Protein AF-A0A523MXL0-F1 (afdb_monomer)

Sequence (61 aa):
GEALSGAKKEISYQVGQDSERIQVSIPPGIVSGKKLRLREKGSRHINGQRGDLILTVQIQS

Foldseek 3Di:
DPLAPWDWDWDWDDAPNDIDIDTDIGDRPDDAQDKDKAAQPHHQDPVRGRHIDIDGDHDDD

Radius of gyration: 13.34 Å; Cα contacts (8 Å, |Δi|>4): 100; chains: 1; bounding box: 26×17×41 Å

pLDDT: mean 86.31, std 12.04, range [49.72, 95.69]

Mean predicted aligned error: 5.2 Å

Nearest PDB structures (foldseek):
  3agy-assembly1_A  TM=7.106E-01  e=1.455E-01  Homo sapiens
  7jtk-assembly1_Z  TM=7.510E-01  e=2.354E-01  Chlamydomonas reinhardtii
  7zhs-assembly1_A  TM=7.283E-01  e=1.370E-01  Saccharomyces cerevisiae S288C
  7zhs-assembly1_H  TM=8.215E-01  e=4.047E-01  Saccharomyces cerevisiae S288C
  1nlt-assembly1_A  TM=5.992E-01  e=8.852E-01  Saccharomyces cerevisiae

Structure (mmCIF, N/CA/C/O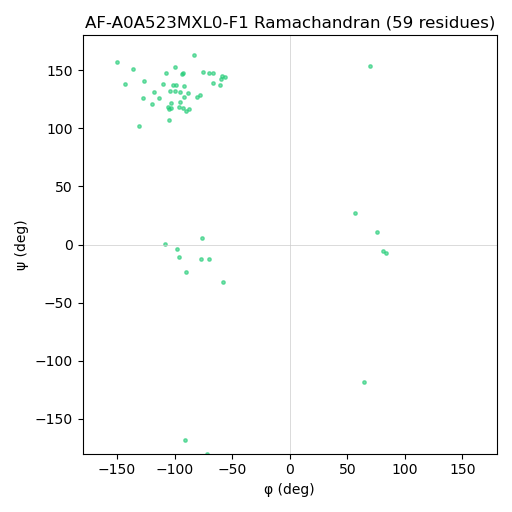 backbone):
data_AF-A0A523MXL0-F1
#
_entry.id   AF-A0A523MXL0-F1
#
loop_
_atom_site.group_PDB
_atom_site.id
_atom_site.type_symbol
_atom_site.label_atom_id
_atom_site.label_alt_id
_atom_site.label_comp_id
_atom_site.label_asym_id
_atom_site.label_entity_id
_atom_site.label_seq_id
_atom_site.pdbx_PDB_ins_code
_atom_site.Cartn_x
_atom_site.Cartn_y
_atom_site.Cartn_z
_atom_site.occupancy
_atom_site.B_iso_or_equiv
_atom_site.auth_seq_id
_atom_site.auth_comp_id
_atom_site.auth_asym_id
_atom_site.auth_atom_id
_atom_site.pdbx_PDB_model_num
ATOM 1 N N . GLY A 1 1 ? -11.537 -4.990 16.681 1.00 49.72 1 GLY A N 1
ATOM 2 C CA . GLY A 1 1 ? -11.151 -3.699 17.291 1.00 49.72 1 GLY A CA 1
ATOM 3 C C . GLY A 1 1 ? -10.426 -2.765 16.331 1.00 49.72 1 GLY A C 1
ATOM 4 O O . GLY A 1 1 ? -10.700 -1.575 16.349 1.00 49.72 1 GLY A O 1
ATOM 5 N N . GLU A 1 2 ? -9.532 -3.273 15.476 1.00 51.00 2 GLU A N 1
ATOM 6 C CA . GLU A 1 2 ? -8.577 -2.451 14.702 1.00 51.00 2 GLU A CA 1
ATOM 7 C C . GLU A 1 2 ? -9.139 -1.714 13.469 1.00 51.00 2 GLU A C 1
ATOM 9 O O . GLU A 1 2 ? -8.494 -0.813 12.944 1.00 51.00 2 GLU A O 1
ATOM 14 N N . ALA A 1 3 ? -10.354 -2.029 13.008 1.00 52.16 3 ALA A N 1
ATOM 15 C CA . ALA A 1 3 ? -10.959 -1.358 11.848 1.00 52.16 3 ALA A CA 1
ATOM 16 C C . ALA A 1 3 ? -11.368 0.111 12.114 1.00 52.16 3 ALA A C 1
ATOM 18 O O . ALA A 1 3 ? -11.686 0.849 11.179 1.00 52.16 3 ALA A O 1
ATOM 19 N N . LEU A 1 4 ? -11.380 0.545 13.381 1.00 51.97 4 LEU A N 1
ATOM 20 C CA . LEU A 1 4 ? -11.975 1.815 13.812 1.00 51.97 4 LEU A CA 1
ATOM 21 C C . LEU A 1 4 ? -11.012 3.015 13.792 1.00 51.97 4 LEU A C 1
ATOM 23 O O . LEU A 1 4 ? -11.482 4.141 13.668 1.00 51.97 4 LEU A O 1
ATOM 27 N N . SER A 1 5 ? -9.692 2.818 13.864 1.00 58.75 5 SER A N 1
ATOM 28 C CA . SER A 1 5 ? -8.726 3.930 13.987 1.00 58.75 5 SER A CA 1
ATOM 29 C C . SER A 1 5 ? -8.102 4.387 12.666 1.00 58.75 5 SER A C 1
ATOM 31 O O . SER A 1 5 ? -7.430 5.415 12.619 1.00 58.75 5 SER A O 1
ATOM 33 N N . GLY A 1 6 ? -8.308 3.629 11.586 1.00 64.12 6 GLY A N 1
ATOM 34 C CA . GLY A 1 6 ? -7.478 3.750 10.392 1.00 64.12 6 GLY A CA 1
ATOM 35 C C . GLY A 1 6 ? -6.061 3.234 10.661 1.00 64.12 6 GLY A C 1
ATOM 36 O O . GLY A 1 6 ? -5.592 3.184 11.800 1.00 64.12 6 GLY A O 1
ATOM 37 N N . ALA A 1 7 ? -5.378 2.786 9.613 1.00 78.19 7 ALA A N 1
ATOM 38 C CA . ALA A 1 7 ? -4.058 2.176 9.741 1.00 78.19 7 ALA A CA 1
ATOM 39 C C . ALA A 1 7 ? -3.166 2.572 8.571 1.00 78.19 7 ALA A C 1
ATOM 41 O O . ALA A 1 7 ? -3.599 2.558 7.423 1.00 78.19 7 ALA A O 1
ATOM 42 N N . LYS A 1 8 ? -1.899 2.884 8.840 1.00 86.50 8 LYS A N 1
ATOM 43 C CA . LYS A 1 8 ? -0.878 2.936 7.791 1.00 86.50 8 LYS A CA 1
ATOM 44 C C . LYS A 1 8 ? -0.222 1.569 7.726 1.00 86.50 8 LYS A C 1
ATOM 46 O O . LYS A 1 8 ? 0.381 1.139 8.705 1.00 86.50 8 LYS A O 1
ATOM 51 N N . LYS A 1 9 ? -0.340 0.891 6.590 1.00 86.50 9 LYS A N 1
ATOM 52 C CA . LYS A 1 9 ? 0.270 -0.418 6.375 1.00 86.50 9 LYS A CA 1
ATOM 53 C C . LYS A 1 9 ? 1.274 -0.332 5.250 1.00 86.50 9 LYS A C 1
ATOM 55 O O . LYS A 1 9 ? 0.986 0.217 4.192 1.00 86.50 9 LYS A O 1
ATOM 60 N N . GLU A 1 10 ? 2.457 -0.857 5.498 1.00 92.69 10 GLU A N 1
ATOM 61 C CA . GLU A 1 10 ? 3.456 -0.995 4.460 1.00 92.69 10 GLU A CA 1
ATOM 62 C C . GLU A 1 10 ? 3.267 -2.335 3.763 1.00 92.69 10 GLU A C 1
ATOM 64 O O . GLU A 1 10 ? 3.107 -3.366 4.419 1.00 92.69 10 GLU A O 1
ATOM 69 N N . ILE A 1 11 ? 3.225 -2.303 2.436 1.00 92.25 11 ILE A N 1
ATOM 70 C CA . ILE A 1 11 ? 3.057 -3.49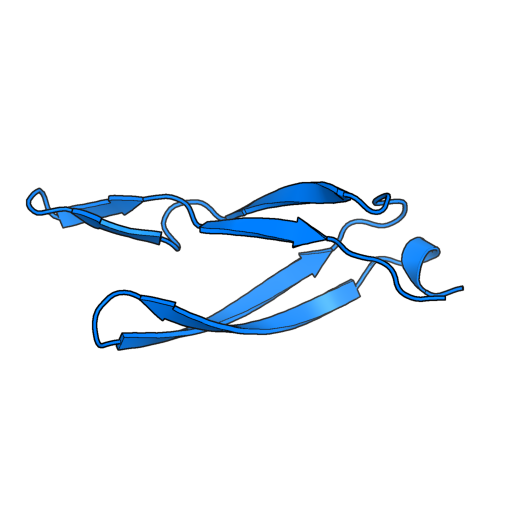5 1.616 1.00 92.25 11 ILE A CA 1
ATOM 71 C C . ILE A 1 11 ? 4.170 -3.552 0.585 1.00 92.25 11 ILE A C 1
ATOM 73 O O . ILE A 1 11 ? 4.543 -2.533 0.003 1.00 92.25 11 ILE A O 1
ATOM 77 N N . SER A 1 12 ? 4.660 -4.761 0.350 1.00 94.75 12 SER A N 1
ATOM 78 C CA . SER A 1 12 ? 5.562 -5.067 -0.751 1.00 94.75 12 SER A CA 1
ATOM 79 C C . SER A 1 12 ? 4.821 -5.925 -1.766 1.00 94.75 12 SER A C 1
ATOM 81 O O . SER A 1 12 ? 4.067 -6.821 -1.380 1.00 94.75 12 SER A O 1
ATOM 83 N N . TYR A 1 13 ? 5.003 -5.649 -3.052 1.00 94.06 13 TYR A N 1
ATOM 84 C CA . TYR A 1 13 ? 4.329 -6.355 -4.136 1.00 94.06 13 TYR A CA 1
ATOM 85 C C . TYR A 1 13 ? 5.196 -6.371 -5.395 1.00 94.06 13 TYR A C 1
ATOM 87 O O . TYR A 1 13 ? 6.086 -5.545 -5.570 1.00 94.06 13 TYR A O 1
ATOM 95 N N . GLN A 1 14 ? 4.936 -7.343 -6.263 1.00 93.12 14 GLN A N 1
ATOM 96 C CA . GLN A 1 14 ? 5.648 -7.513 -7.526 1.00 93.12 14 GLN A CA 1
ATOM 97 C C . GLN A 1 14 ? 4.916 -6.776 -8.651 1.00 93.12 14 GLN A C 1
ATOM 99 O O . GLN A 1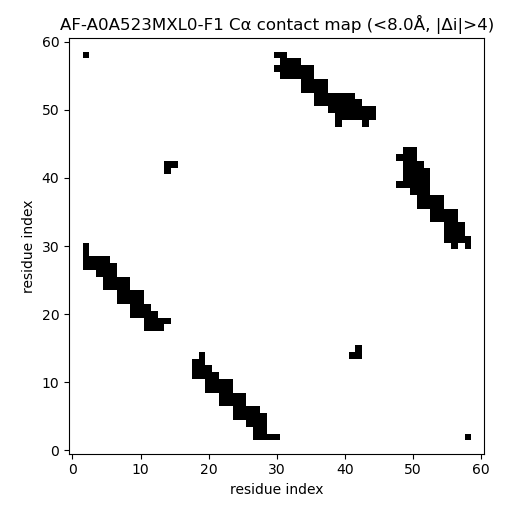 14 ? 3.690 -6.877 -8.769 1.00 93.12 14 GLN A O 1
ATOM 104 N N . VAL A 1 15 ? 5.667 -6.066 -9.492 1.00 90.50 15 VAL A N 1
ATOM 105 C CA . VAL A 1 1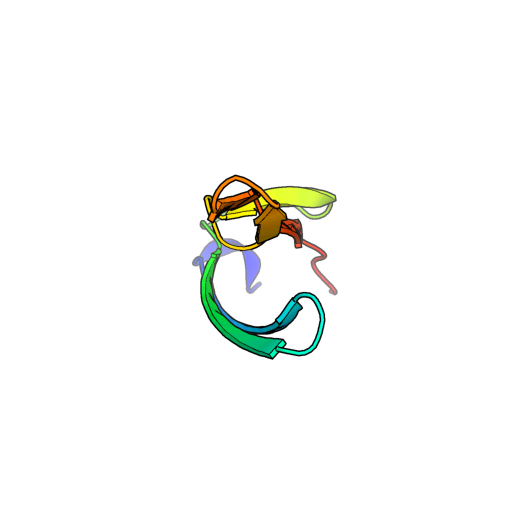5 ? 5.179 -5.388 -10.698 1.00 90.50 15 VAL A CA 1
ATOM 106 C C . VAL A 1 15 ? 6.090 -5.757 -11.859 1.00 90.50 15 VAL A C 1
ATOM 108 O O . VAL A 1 15 ? 7.187 -5.228 -12.004 1.00 90.50 15 VAL A O 1
ATOM 111 N N . GLY A 1 16 ? 5.643 -6.683 -12.706 1.00 87.12 16 GLY A N 1
ATOM 112 C CA . GLY A 1 16 ? 6.520 -7.248 -13.729 1.00 87.12 16 GLY A CA 1
ATOM 113 C C . GLY A 1 16 ? 7.668 -8.020 -13.076 1.00 87.12 16 GLY A C 1
ATOM 114 O O . GLY A 1 16 ? 7.413 -9.000 -12.384 1.00 87.12 16 GLY A O 1
ATOM 115 N N . GLN A 1 17 ? 8.908 -7.581 -13.303 1.00 89.00 17 GLN A N 1
ATOM 116 C CA . GLN A 1 17 ? 10.105 -8.161 -12.676 1.00 89.00 17 GLN A CA 1
ATOM 117 C C . GLN A 1 17 ? 10.588 -7.370 -11.448 1.00 89.00 17 GLN A C 1
ATOM 119 O O . GLN A 1 17 ? 11.537 -7.790 -10.787 1.00 89.00 17 GLN A O 1
ATOM 124 N N . ASP A 1 18 ? 9.943 -6.243 -11.141 1.00 89.62 18 ASP A N 1
ATOM 125 C CA . ASP A 1 18 ? 10.338 -5.357 -10.054 1.00 89.62 18 ASP A CA 1
ATOM 126 C C . ASP A 1 18 ? 9.580 -5.687 -8.762 1.00 89.62 18 ASP A C 1
ATOM 128 O O . ASP A 1 18 ? 8.406 -6.062 -8.773 1.00 89.62 18 ASP A O 1
ATOM 132 N N . SER A 1 19 ? 10.247 -5.495 -7.623 1.00 94.44 19 SER A N 1
ATOM 133 C CA . SER A 1 19 ? 9.625 -5.521 -6.298 1.00 94.44 19 SER A CA 1
ATOM 134 C C . SER A 1 19 ? 9.459 -4.087 -5.803 1.00 94.44 19 SER A C 1
ATOM 136 O O . SER A 1 19 ? 10.445 -3.375 -5.610 1.00 94.44 19 SER A O 1
ATOM 138 N N . GLU A 1 20 ? 8.220 -3.658 -5.586 1.00 94.38 20 GLU A N 1
ATOM 139 C CA . GLU A 1 20 ? 7.892 -2.331 -5.066 1.00 94.38 20 GLU A CA 1
ATOM 140 C C . GLU A 1 20 ? 7.402 -2.419 -3.621 1.00 94.38 20 GLU A C 1
ATOM 142 O O . GLU A 1 20 ? 6.746 -3.379 -3.218 1.00 94.38 20 GLU A O 1
ATOM 147 N N . ARG A 1 21 ? 7.696 -1.376 -2.841 1.00 95.69 21 ARG A N 1
ATOM 148 C CA . ARG A 1 21 ? 7.244 -1.222 -1.457 1.00 95.69 21 ARG A CA 1
ATOM 149 C C . ARG A 1 21 ? 6.567 0.129 -1.294 1.00 95.69 21 ARG A C 1
ATOM 151 O O . ARG A 1 21 ? 7.133 1.158 -1.659 1.00 95.69 21 ARG A O 1
ATOM 158 N N . ILE A 1 22 ? 5.340 0.128 -0.779 1.00 94.12 22 ILE A N 1
ATOM 159 C CA . ILE A 1 22 ? 4.536 1.340 -0.609 1.00 94.12 22 ILE A CA 1
ATOM 160 C C . ILE A 1 22 ? 3.846 1.367 0.747 1.00 94.12 22 ILE A C 1
ATOM 162 O O . ILE A 1 22 ? 3.467 0.336 1.303 1.00 94.12 22 ILE A O 1
ATOM 166 N N . GLN A 1 23 ? 3.621 2.576 1.250 1.00 93.81 23 GLN A N 1
ATOM 167 C CA . GLN A 1 23 ? 2.772 2.807 2.407 1.00 93.81 23 GLN A CA 1
ATOM 168 C C . GLN A 1 23 ? 1.339 3.085 1.947 1.00 93.81 23 GLN A C 1
ATOM 170 O O . GLN A 1 23 ? 1.092 3.973 1.130 1.00 93.81 23 GLN A O 1
ATOM 175 N N . VAL A 1 24 ? 0.390 2.333 2.492 1.00 92.12 24 VAL A N 1
ATOM 176 C CA . VAL A 1 24 ? -1.040 2.450 2.211 1.00 92.12 24 VAL A CA 1
AT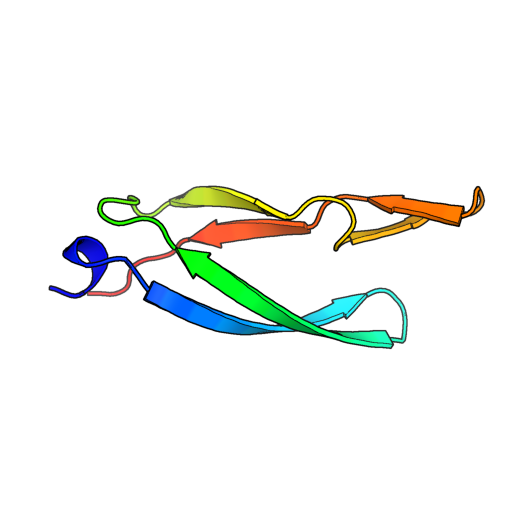OM 177 C C . VAL A 1 24 ? -1.750 2.932 3.462 1.00 92.12 24 VAL A C 1
ATOM 179 O O . VAL A 1 24 ? -1.642 2.321 4.523 1.00 92.12 24 VAL A O 1
ATOM 182 N N . SER A 1 25 ? -2.506 4.016 3.330 1.00 89.25 25 SER A N 1
ATOM 183 C CA . SER A 1 25 ? -3.411 4.480 4.378 1.00 89.25 25 SER A CA 1
ATOM 184 C C . SER A 1 25 ? -4.764 3.796 4.213 1.00 89.25 25 SER A C 1
ATOM 186 O O . SER A 1 25 ? -5.454 3.982 3.212 1.00 89.25 25 SER A O 1
ATOM 188 N 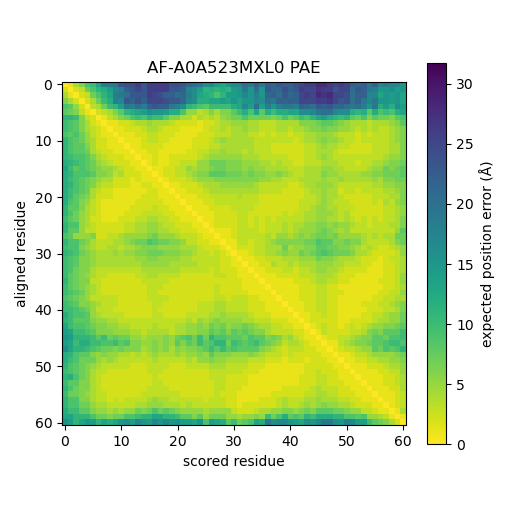N . ILE A 1 26 ? -5.136 3.005 5.208 1.00 86.31 26 ILE A N 1
ATOM 189 C CA . ILE A 1 26 ? -6.439 2.374 5.349 1.00 86.31 26 ILE A CA 1
ATOM 190 C C . ILE A 1 26 ? -7.324 3.347 6.137 1.00 86.31 26 ILE A C 1
ATOM 192 O O . ILE A 1 26 ? -7.012 3.629 7.298 1.00 86.31 26 ILE A O 1
ATOM 196 N N . PRO A 1 27 ? -8.391 3.896 5.533 1.00 84.38 27 PRO A N 1
ATOM 197 C CA . PRO A 1 27 ? -9.264 4.834 6.222 1.00 84.38 27 PRO A CA 1
ATOM 198 C C . PRO A 1 27 ? -10.019 4.144 7.372 1.00 84.38 27 PRO A C 1
ATOM 200 O O . PRO A 1 27 ? -10.349 2.957 7.261 1.00 84.38 27 PRO A O 1
ATOM 203 N N . PRO A 1 28 ? -10.306 4.869 8.469 1.00 83.69 28 PRO A N 1
ATOM 204 C CA . PRO A 1 28 ? -11.127 4.345 9.555 1.00 83.69 28 PRO A CA 1
ATOM 205 C C . PRO A 1 28 ? -12.517 3.959 9.040 1.00 83.69 28 PRO A C 1
ATOM 207 O O . PRO A 1 28 ? -13.079 4.628 8.171 1.00 83.69 28 PRO A O 1
ATOM 210 N N . GLY A 1 29 ? -13.070 2.868 9.569 1.00 84.25 29 GLY A N 1
ATOM 211 C CA . GLY A 1 29 ? -14.406 2.397 9.200 1.00 84.25 29 GLY A CA 1
ATOM 212 C C . GLY A 1 29 ? -14.486 1.709 7.833 1.00 84.25 29 GLY A C 1
ATOM 213 O O . GLY A 1 29 ? -15.590 1.449 7.352 1.00 84.25 29 GLY A O 1
ATOM 214 N N . ILE A 1 30 ? -13.352 1.390 7.193 1.00 86.12 30 ILE A N 1
ATOM 215 C CA . ILE A 1 30 ? -13.377 0.528 6.010 1.00 86.12 30 ILE A CA 1
ATOM 216 C C . ILE A 1 30 ? -13.958 -0.841 6.379 1.00 86.12 30 ILE A C 1
ATOM 218 O O . ILE A 1 30 ? -13.637 -1.415 7.418 1.00 86.12 30 ILE A O 1
ATOM 222 N N . VAL A 1 31 ? -14.816 -1.372 5.511 1.00 86.00 31 VAL A N 1
ATOM 223 C CA . VAL A 1 31 ? -15.407 -2.701 5.693 1.00 86.00 31 VAL A CA 1
ATOM 224 C C . VAL A 1 31 ? -14.670 -3.735 4.849 1.00 86.00 31 VAL A C 1
ATOM 226 O O . VAL A 1 31 ? -14.094 -3.410 3.805 1.00 86.00 31 VAL A O 1
ATOM 229 N N . SER A 1 32 ? -14.701 -4.988 5.301 1.00 87.31 32 SER A N 1
ATOM 230 C CA . SER A 1 32 ? -14.125 -6.109 4.556 1.00 87.31 32 SER A CA 1
ATOM 231 C C . SER A 1 32 ? -14.732 -6.201 3.148 1.00 87.31 32 SER A C 1
ATOM 233 O O . SER A 1 32 ? -15.902 -5.881 2.932 1.00 87.31 32 SER A O 1
ATOM 235 N N . GLY A 1 33 ? -13.922 -6.588 2.167 1.00 88.94 33 GLY A N 1
ATOM 236 C CA . GLY A 1 33 ? -14.286 -6.648 0.751 1.00 88.94 33 GLY A CA 1
ATOM 237 C C . GLY A 1 33 ? -14.233 -5.309 0.005 1.00 88.94 33 GLY A C 1
ATOM 238 O O . GLY A 1 33 ? -14.393 -5.293 -1.218 1.00 88.94 33 GLY A O 1
ATOM 239 N N . LYS A 1 34 ? -13.983 -4.174 0.677 1.00 92.00 34 LYS A N 1
ATOM 240 C CA . LYS A 1 34 ? -13.806 -2.888 -0.020 1.00 92.00 34 LYS A CA 1
ATOM 241 C C . LYS A 1 34 ? -12.503 -2.854 -0.806 1.00 92.00 34 LYS A C 1
ATOM 243 O O . LYS A 1 34 ? -11.491 -3.428 -0.408 1.00 92.00 34 LYS A O 1
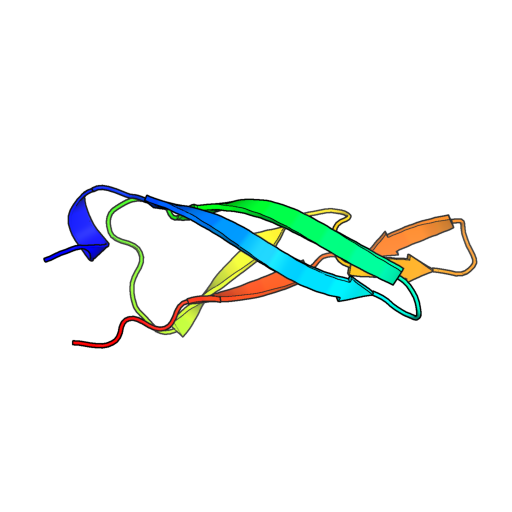ATOM 248 N N . LYS A 1 35 ? -12.543 -2.125 -1.922 1.00 92.69 35 LYS A N 1
ATOM 249 C CA . LYS A 1 35 ? -11.399 -1.919 -2.804 1.00 92.69 35 LYS A CA 1
ATOM 250 C C . LYS A 1 35 ? -10.753 -0.563 -2.541 1.00 92.69 35 LYS A C 1
ATOM 252 O O . LYS A 1 35 ? -11.447 0.451 -2.506 1.00 92.69 35 LYS A O 1
ATOM 257 N N . LEU A 1 36 ? -9.434 -0.551 -2.405 1.00 91.94 36 LEU A N 1
ATOM 258 C CA . LEU A 1 36 ? -8.608 0.652 -2.413 1.00 91.94 36 LEU A CA 1
ATOM 259 C C . LEU A 1 36 ? -7.895 0.742 -3.760 1.00 91.94 36 LEU A C 1
ATOM 261 O O . LEU A 1 36 ? -7.314 -0.239 -4.222 1.00 91.94 36 LEU A O 1
ATOM 265 N N . ARG A 1 37 ? -7.936 1.919 -4.385 1.00 94.62 37 ARG A N 1
ATOM 266 C CA . ARG A 1 37 ? -7.251 2.192 -5.650 1.00 94.62 37 ARG A CA 1
ATOM 267 C C . ARG A 1 37 ? -6.034 3.063 -5.400 1.00 94.62 37 ARG A C 1
ATOM 269 O O . ARG A 1 37 ? -6.172 4.211 -4.980 1.00 94.62 37 ARG A O 1
ATOM 276 N N . LEU A 1 38 ? -4.865 2.537 -5.728 1.00 93.88 38 LEU A N 1
ATOM 277 C CA . LEU A 1 38 ? -3.604 3.256 -5.669 1.00 93.88 38 LEU A CA 1
ATOM 278 C C . LEU A 1 38 ? -3.199 3.610 -7.094 1.00 93.88 38 LEU A C 1
ATOM 280 O O . LEU A 1 38 ? -2.848 2.741 -7.893 1.00 93.88 38 LEU A O 1
ATOM 284 N N . ARG A 1 39 ? -3.332 4.898 -7.414 1.00 93.81 39 ARG A N 1
ATOM 285 C CA . ARG A 1 39 ? -3.099 5.403 -8.765 1.00 93.81 39 ARG A CA 1
ATOM 286 C C . ARG A 1 39 ? -1.634 5.265 -9.144 1.00 93.81 39 ARG A C 1
ATOM 288 O O . ARG A 1 39 ? -0.773 5.532 -8.309 1.00 93.81 39 ARG A O 1
ATOM 295 N N . GLU A 1 40 ? -1.378 4.861 -10.385 1.00 94.12 40 GLU A N 1
ATOM 296 C CA . GLU A 1 40 ? -0.020 4.769 -10.949 1.00 94.12 40 GLU A CA 1
ATOM 297 C C . GLU A 1 40 ? 0.931 3.864 -10.145 1.00 94.12 40 GLU A C 1
ATOM 299 O O . GLU A 1 40 ? 2.146 4.060 -10.131 1.00 94.12 40 GLU A O 1
ATOM 304 N N . LYS A 1 41 ? 0.373 2.879 -9.434 1.00 94.31 41 LYS A N 1
ATOM 305 C CA . LYS A 1 41 ? 1.108 1.859 -8.669 1.00 94.31 41 LYS A CA 1
ATOM 306 C C . LYS A 1 41 ? 1.041 0.470 -9.304 1.00 94.31 41 LYS A C 1
ATOM 308 O O . LYS A 1 41 ? 1.603 -0.470 -8.759 1.00 94.31 41 LYS A O 1
ATOM 313 N N . GLY A 1 42 ? 0.363 0.331 -10.440 1.00 92.50 42 GLY A N 1
ATOM 314 C CA . GLY A 1 42 ? 0.276 -0.904 -11.215 1.00 92.50 42 GLY A CA 1
ATOM 315 C C . GLY A 1 42 ? 1.368 -1.022 -12.281 1.00 92.50 42 GLY A C 1
ATOM 316 O O . GLY A 1 42 ? 2.336 -0.257 -12.316 1.00 92.50 42 GLY A O 1
ATOM 317 N N . SER A 1 43 ? 1.208 -1.989 -13.180 1.00 92.25 43 SER A N 1
ATOM 318 C CA . SER A 1 43 ? 2.170 -2.258 -14.255 1.00 92.25 43 SER A CA 1
ATOM 319 C C . SER A 1 43 ? 2.393 -1.055 -15.167 1.00 92.25 43 SER A C 1
ATOM 321 O O . SER A 1 43 ? 1.475 -0.279 -15.447 1.00 92.25 43 SER A O 1
ATOM 323 N N . ARG A 1 44 ? 3.632 -0.903 -15.640 1.00 91.31 44 ARG A N 1
ATOM 324 C CA . ARG A 1 44 ? 3.976 0.082 -16.665 1.00 91.31 44 ARG A CA 1
ATOM 325 C C . ARG A 1 44 ? 3.537 -0.446 -18.033 1.00 91.31 44 ARG A C 1
ATOM 327 O O . ARG A 1 44 ? 3.859 -1.570 -18.407 1.00 91.31 44 ARG A O 1
ATOM 334 N N . HIS A 1 45 ? 2.796 0.369 -18.766 1.00 88.00 45 HIS A N 1
ATOM 335 C CA . HIS A 1 45 ? 2.400 0.116 -20.145 1.00 88.00 45 HIS A CA 1
ATOM 336 C C . HIS A 1 45 ? 3.518 0.528 -21.114 1.00 88.00 45 HIS A C 1
ATOM 338 O O . HIS A 1 45 ? 4.409 1.304 -20.767 1.00 88.00 45 HIS A O 1
ATOM 344 N N . ILE A 1 46 ? 3.445 0.047 -22.360 1.00 88.25 46 ILE A N 1
ATOM 345 C CA . ILE A 1 46 ? 4.438 0.327 -23.417 1.00 88.25 46 ILE A CA 1
ATOM 346 C C . ILE A 1 46 ? 4.581 1.837 -23.680 1.00 88.25 46 ILE A C 1
ATOM 348 O O . ILE A 1 46 ? 5.672 2.320 -23.957 1.00 88.25 46 ILE A O 1
ATOM 352 N N . ASN A 1 47 ? 3.498 2.602 -23.522 1.00 91.88 47 ASN A N 1
ATOM 353 C CA . ASN A 1 47 ? 3.490 4.063 -23.659 1.00 91.88 47 ASN A CA 1
ATOM 354 C C . ASN A 1 47 ? 4.107 4.812 -22.453 1.00 91.88 47 ASN A C 1
ATOM 356 O O . ASN A 1 47 ? 4.027 6.036 -22.387 1.00 91.88 47 ASN A O 1
ATOM 360 N N . GLY A 1 48 ? 4.672 4.098 -21.476 1.00 87.44 48 GLY A N 1
ATOM 361 C CA . GLY A 1 48 ? 5.310 4.663 -20.287 1.00 87.44 48 GLY A CA 1
ATOM 362 C C . GLY A 1 48 ? 4.361 5.026 -19.142 1.00 87.44 48 GLY A C 1
ATOM 363 O O . GLY A 1 48 ? 4.846 5.338 -18.053 1.00 87.44 48 GLY A O 1
ATOM 364 N N . GLN A 1 49 ? 3.042 4.950 -19.340 1.00 93.00 49 GLN A N 1
ATOM 365 C CA . GLN A 1 49 ? 2.056 5.206 -18.286 1.00 93.00 49 GLN A CA 1
ATOM 366 C C . GLN A 1 49 ? 1.980 4.029 -17.313 1.00 93.00 49 GLN A C 1
ATOM 368 O O . GLN A 1 49 ? 2.169 2.874 -17.701 1.00 93.00 49 GLN A O 1
ATOM 373 N N . ARG A 1 50 ? 1.676 4.302 -16.044 1.00 93.94 50 ARG A N 1
ATOM 374 C CA . ARG A 1 50 ? 1.427 3.253 -15.049 1.00 93.94 50 ARG A CA 1
ATOM 375 C C . ARG A 1 50 ? -0.065 3.031 -14.861 1.00 93.94 50 ARG A C 1
ATOM 377 O O . ARG A 1 50 ? -0.825 3.987 -14.752 1.00 93.94 50 ARG A O 1
ATOM 384 N N . GLY A 1 51 ? -0.460 1.765 -14.773 1.00 94.56 51 GLY A N 1
ATOM 385 C CA . GLY A 1 51 ? -1.800 1.386 -14.343 1.00 94.56 51 GLY A CA 1
ATOM 386 C C . GLY A 1 51 ? -2.019 1.618 -12.846 1.00 94.56 51 GLY A C 1
ATOM 387 O O . GLY A 1 51 ? -1.122 2.030 -12.107 1.00 94.56 51 GLY A O 1
ATOM 388 N N . ASP A 1 52 ? -3.219 1.293 -12.380 1.00 95.44 52 ASP A N 1
ATOM 389 C CA . ASP A 1 52 ? -3.572 1.366 -10.964 1.00 95.44 52 ASP A CA 1
ATOM 390 C C . ASP A 1 52 ? -3.337 0.024 -10.264 1.00 95.44 52 ASP A C 1
ATOM 392 O O . ASP A 1 52 ? -3.548 -1.042 -10.844 1.00 95.44 52 ASP A O 1
ATOM 396 N N . LEU A 1 53 ? -2.971 0.074 -8.984 1.00 94.62 53 LEU A N 1
ATOM 397 C CA . LEU A 1 53 ? 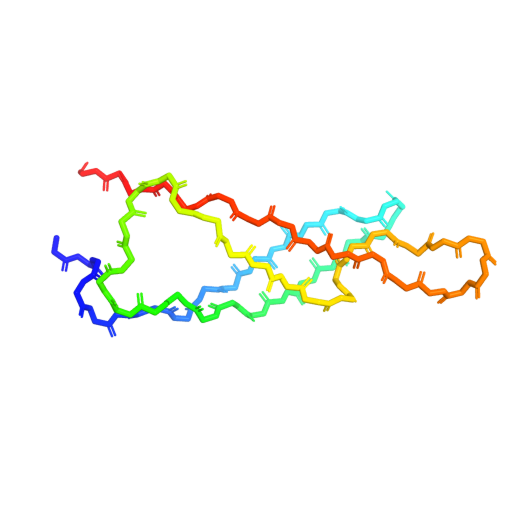-3.001 -1.089 -8.102 1.00 94.62 53 LEU A CA 1
ATOM 398 C C . LEU A 1 53 ? -4.324 -1.097 -7.332 1.00 94.62 53 LEU A C 1
ATOM 400 O O . LEU A 1 53 ? -4.653 -0.136 -6.631 1.00 94.62 53 LEU A O 1
ATOM 404 N N . ILE A 1 54 ? -5.083 -2.185 -7.455 1.00 94.81 54 ILE A N 1
ATOM 405 C CA . ILE A 1 54 ? -6.345 -2.379 -6.739 1.00 94.81 54 ILE A CA 1
ATOM 406 C C . ILE A 1 54 ? -6.123 -3.371 -5.604 1.00 94.81 54 ILE A C 1
ATOM 408 O O . ILE A 1 54 ? -5.836 -4.542 -5.839 1.00 94.81 54 ILE A O 1
ATOM 412 N N . LEU A 1 55 ? -6.294 -2.910 -4.371 1.00 92.81 55 LEU A N 1
ATOM 413 C CA . LEU A 1 55 ? -6.213 -3.743 -3.177 1.00 92.81 55 LEU A CA 1
ATOM 414 C C . LEU A 1 55 ? -7.619 -4.071 -2.698 1.00 92.81 55 LEU A C 1
ATOM 416 O O . LEU A 1 55 ? -8.462 -3.181 -2.644 1.00 92.81 55 LEU A O 1
ATOM 420 N N . THR A 1 56 ? -7.868 -5.317 -2.305 1.00 92.31 56 THR A N 1
ATOM 421 C CA . THR A 1 56 ? -9.101 -5.688 -1.598 1.00 92.31 56 THR A CA 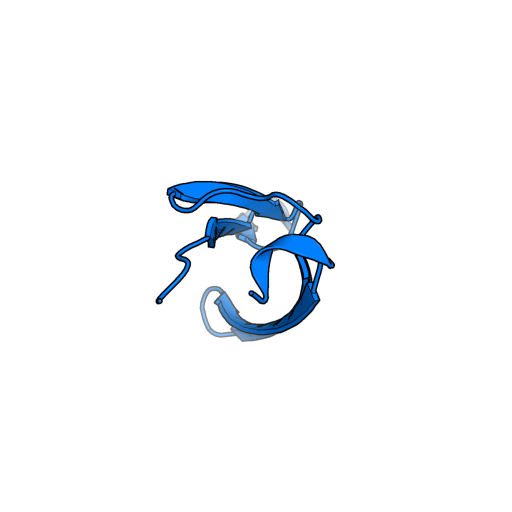1
ATOM 422 C C . THR A 1 56 ? -8.776 -5.857 -0.125 1.00 92.31 56 THR A C 1
ATOM 424 O O . THR A 1 56 ? -7.914 -6.657 0.231 1.00 92.31 56 THR A O 1
ATOM 427 N N . VAL A 1 57 ? -9.450 -5.098 0.732 1.00 89.00 57 VAL A N 1
ATOM 428 C CA . VAL A 1 57 ? -9.240 -5.163 2.179 1.00 89.00 57 VAL A CA 1
ATOM 429 C C . VAL A 1 57 ? -9.998 -6.359 2.735 1.00 89.00 57 VAL A C 1
ATOM 431 O O . VAL A 1 57 ? -11.194 -6.490 2.498 1.00 89.00 57 VAL A O 1
ATOM 434 N N . GLN A 1 58 ? -9.309 -7.220 3.478 1.00 86.88 58 GLN A N 1
ATOM 435 C CA . GLN A 1 58 ? -9.905 -8.332 4.214 1.00 86.88 58 GLN A CA 1
ATOM 436 C C . GLN A 1 58 ? -9.603 -8.138 5.696 1.00 86.88 58 GLN A C 1
ATOM 438 O O . GLN A 1 58 ? -8.439 -8.028 6.080 1.00 86.88 58 GLN A O 1
ATOM 443 N N . ILE A 1 59 ? -10.651 -8.047 6.512 1.00 81.88 59 ILE A N 1
ATOM 444 C CA . ILE A 1 59 ? -10.525 -7.949 7.968 1.00 81.88 59 ILE A CA 1
ATOM 445 C C . ILE A 1 59 ? -10.682 -9.362 8.521 1.00 81.88 59 ILE A C 1
ATOM 447 O O . ILE A 1 59 ? -11.721 -9.984 8.310 1.00 81.88 59 ILE A O 1
ATOM 451 N N . GLN A 1 60 ? -9.643 -9.862 9.184 1.00 73.62 60 GLN A N 1
ATOM 452 C CA . GLN A 1 60 ? -9.691 -11.118 9.928 1.00 73.62 60 GLN A CA 1
ATOM 453 C C . GLN A 1 60 ? -9.980 -10.792 11.396 1.00 73.62 60 GLN A C 1
ATOM 455 O O . GLN A 1 60 ? -9.394 -9.854 11.942 1.00 73.62 60 GLN A O 1
ATOM 460 N N . SER A 1 61 ? -10.949 -11.503 11.969 1.00 60.00 61 SER A N 1
ATOM 461 C CA . SER A 1 61 ? -11.385 -11.385 13.365 1.00 60.00 61 SER A CA 1
ATOM 462 C C . SER A 1 61 ? -10.487 -12.169 14.305 1.00 60.00 61 SER A C 1
ATOM 464 O O . SER A 1 61 ? -10.022 -13.249 13.877 1.00 60.00 61 SER A O 1
#

Solvent-accessible surface area (backbone atoms only — not comparable to full-atom values): 3890 Å² total; per-residue (Å²): 126,75,52,64,76,34,45,80,43,77,47,73,49,78,47,89,91,43,80,47,74,48,80,44,80,44,62,52,68,62,55,67,72,41,75,46,79,40,77,60,64,30,52,72,45,96,87,70,49,48,38,59,32,78,45,70,44,79,75,83,132

Secondary structure (DSSP, 8-state):
-GGGS-EEEEEEEEETTEEEEEEEEE-TTPPTT-EEEETT-SPBPTTS-B--EEEEP----